Protein AF-A0A3L7WW78-F1 (afdb_monomer_lite)

Radius of gyration: 14.09 Å; chains: 1; bounding box: 34×33×28 Å

Sequence (96 aa):
MGAPENVPSSDAGYFFSAEVGSTRTWTAGALAFLPSQNPLTGELVSNSSQMLIALVAPPAEATAQLGFFGEVVEGIDVLNSLVNGDTIVEVRVVVE

Foldseek 3Di:
DQAPVPDPPDAPPDKDFFDADDPDFFFQQWKWFDFDADPVPRHGDTGGRHMDGHRGGDDNCVRRPTRTDDGDPPDSVVVVVDDPPDDDPDDDDDDD

Structure (mmCIF, N/CA/C/O backbone):
data_AF-A0A3L7WW78-F1
#
_entry.id   AF-A0A3L7WW78-F1
#
loop_
_atom_site.group_PDB
_atom_site.id
_atom_site.type_symbol
_atom_site.label_atom_id
_atom_site.label_alt_id
_atom_site.label_comp_id
_atom_site.label_asym_id
_atom_site.label_entity_id
_atom_site.label_seq_id
_atom_site.pdbx_PDB_ins_code
_atom_site.Cartn_x
_atom_site.Cartn_y
_atom_site.Cartn_z
_atom_site.occupancy
_atom_site.B_iso_or_equiv
_atom_site.auth_seq_id
_atom_site.auth_comp_id
_atom_site.auth_asym_id
_atom_site.auth_atom_id
_atom_site.pdbx_PDB_model_num
ATOM 1 N N . MET A 1 1 ? 6.379 -6.940 0.623 1.00 58.62 1 MET A N 1
ATOM 2 C CA . MET A 1 1 ? 6.381 -5.585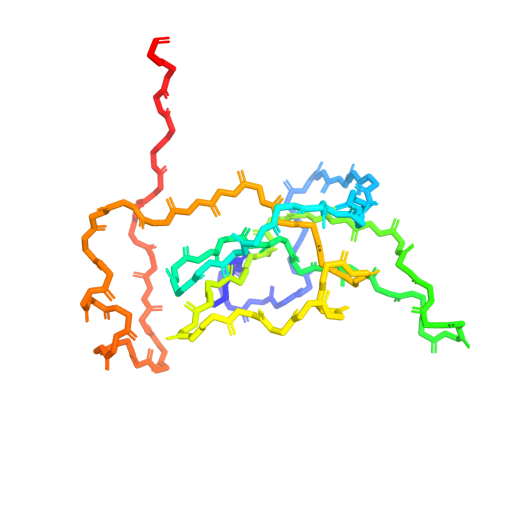 0.018 1.00 58.62 1 MET A CA 1
ATOM 3 C C . MET A 1 1 ? 6.140 -5.713 -1.479 1.00 58.62 1 MET A C 1
ATOM 5 O O . MET A 1 1 ? 6.531 -6.732 -2.031 1.00 58.62 1 MET A O 1
ATOM 9 N N . GLY A 1 2 ? 5.534 -4.715 -2.131 1.00 62.34 2 GLY A N 1
ATOM 10 C CA . GLY A 1 2 ? 5.329 -4.675 -3.594 1.00 62.34 2 GLY A CA 1
ATOM 11 C C . GLY A 1 2 ? 6.619 -4.421 -4.388 1.00 62.34 2 GLY A C 1
ATOM 12 O O . GLY A 1 2 ? 6.693 -3.473 -5.165 1.00 62.34 2 GLY A O 1
ATOM 13 N N . ALA A 1 3 ? 7.652 -5.220 -4.124 1.00 71.75 3 ALA A N 1
ATOM 14 C CA . ALA A 1 3 ? 8.996 -5.091 -4.664 1.00 71.75 3 ALA A CA 1
ATOM 15 C C . ALA A 1 3 ? 9.378 -6.406 -5.369 1.00 71.75 3 ALA A C 1
ATOM 17 O O . ALA A 1 3 ? 9.458 -7.439 -4.693 1.00 71.75 3 ALA A O 1
ATOM 18 N N . PRO A 1 4 ? 9.602 -6.401 -6.697 1.00 69.94 4 PRO A N 1
ATOM 19 C CA . PRO A 1 4 ? 10.071 -7.580 -7.421 1.00 69.94 4 PRO A CA 1
ATOM 20 C C . PRO A 1 4 ? 11.324 -8.176 -6.769 1.00 69.94 4 PRO A C 1
ATOM 22 O O . PRO A 1 4 ? 12.224 -7.434 -6.370 1.00 69.94 4 PRO A O 1
ATOM 25 N N . GLU A 1 5 ? 11.349 -9.505 -6.624 1.00 70.06 5 GLU A N 1
ATOM 26 C CA . GLU A 1 5 ? 12.458 -10.278 -6.028 1.00 70.06 5 GLU A CA 1
ATOM 27 C C . GLU A 1 5 ? 12.874 -9.829 -4.614 1.00 70.06 5 GLU A C 1
ATOM 29 O O . GLU A 1 5 ? 13.984 -10.104 -4.164 1.00 70.06 5 GLU A O 1
ATOM 34 N N . ASN A 1 6 ? 11.974 -9.149 -3.891 1.00 67.88 6 ASN A N 1
ATOM 35 C CA . ASN A 1 6 ? 12.243 -8.562 -2.579 1.00 67.88 6 ASN A CA 1
ATOM 36 C C . ASN A 1 6 ? 13.381 -7.521 -2.594 1.00 67.88 6 ASN A C 1
ATOM 38 O O . ASN A 1 6 ? 14.091 -7.354 -1.603 1.00 67.88 6 ASN A O 1
ATOM 42 N N . VAL A 1 7 ? 13.548 -6.809 -3.714 1.00 79.38 7 VAL A N 1
ATOM 43 C CA . VAL A 1 7 ? 14.522 -5.722 -3.873 1.00 79.38 7 VAL A CA 1
ATOM 44 C C . VAL A 1 7 ? 13.790 -4.376 -3.765 1.00 79.38 7 VAL A C 1
ATOM 46 O O . VAL A 1 7 ? 13.136 -3.954 -4.720 1.00 79.38 7 VAL A O 1
ATOM 49 N N . PRO A 1 8 ? 13.879 -3.656 -2.627 1.00 74.62 8 PRO A N 1
ATOM 50 C CA . PRO A 1 8 ? 13.132 -2.412 -2.407 1.00 74.62 8 PRO A CA 1
ATOM 51 C C . PRO A 1 8 ? 13.500 -1.272 -3.365 1.00 74.62 8 PRO A C 1
ATOM 53 O O . PRO A 1 8 ? 12.769 -0.294 -3.460 1.00 74.62 8 PRO A O 1
ATOM 56 N N . SER A 1 9 ? 14.638 -1.375 -4.048 1.00 75.44 9 SER A N 1
ATOM 57 C CA . SER A 1 9 ? 15.101 -0.407 -5.043 1.00 75.44 9 SER A CA 1
ATOM 58 C C . SER A 1 9 ? 14.662 -0.736 -6.470 1.00 75.44 9 SER A C 1
ATOM 60 O O . SER A 1 9 ? 15.060 -0.028 -7.390 1.00 75.44 9 SER A O 1
ATOM 62 N N . SER A 1 10 ? 13.916 -1.824 -6.681 1.00 76.06 10 SER A N 1
ATOM 63 C CA . SER A 1 10 ? 13.427 -2.194 -8.008 1.00 76.06 10 SER A CA 1
ATOM 64 C C . SER A 1 10 ? 12.477 -1.130 -8.547 1.00 76.06 10 SER A C 1
ATOM 66 O O . SER A 1 10 ? 11.521 -0.741 -7.875 1.00 76.06 10 SER A O 1
ATOM 68 N N . ASP A 1 11 ? 12.750 -0.685 -9.770 1.00 73.69 11 ASP A N 1
ATOM 69 C CA . ASP A 1 11 ? 11.952 0.310 -10.477 1.00 73.69 11 ASP A CA 1
ATOM 70 C C . ASP A 1 11 ? 10.841 -0.381 -11.276 1.00 73.69 11 ASP A C 1
ATOM 72 O O . ASP A 1 11 ? 11.097 -1.284 -12.074 1.00 73.69 11 ASP A O 1
ATOM 76 N N . ALA A 1 12 ? 9.601 0.055 -11.063 1.00 79.94 12 ALA A N 1
ATOM 77 C CA . ALA A 1 12 ? 8.442 -0.417 -11.812 1.00 79.94 12 ALA A CA 1
ATOM 78 C C . ALA A 1 12 ? 8.368 0.172 -13.236 1.00 79.94 12 ALA A C 1
ATOM 80 O O . ALA A 1 12 ? 7.519 -0.235 -14.029 1.00 79.94 12 ALA A O 1
ATOM 81 N N . GLY A 1 13 ? 9.235 1.138 -13.560 1.00 83.69 13 GLY A N 1
ATOM 82 C CA . GLY A 1 13 ? 9.268 1.862 -14.829 1.00 83.69 13 GLY A CA 1
ATOM 83 C C . GLY A 1 13 ? 8.340 3.077 -14.865 1.00 83.69 13 GLY A C 1
ATOM 84 O O . GLY A 1 13 ? 8.152 3.673 -15.925 1.00 83.69 13 GLY A O 1
ATOM 85 N N . TYR A 1 14 ? 7.744 3.447 -13.728 1.00 82.94 14 TYR A N 1
ATOM 86 C CA . TYR A 1 14 ? 6.876 4.611 -13.605 1.00 82.94 14 TYR A CA 1
ATOM 87 C C . TYR A 1 14 ? 6.942 5.233 -12.209 1.00 82.94 14 TYR A C 1
ATOM 89 O O . TYR A 1 14 ? 7.088 4.553 -11.188 1.00 82.94 14 TYR A O 1
ATOM 97 N N . PHE A 1 15 ? 6.758 6.551 -12.198 1.00 88.00 15 PHE A N 1
ATOM 98 C CA . PHE A 1 15 ? 6.616 7.369 -11.004 1.00 88.00 15 PHE A CA 1
ATOM 99 C C . PHE A 1 15 ? 5.467 8.347 -11.200 1.00 88.00 15 PHE A C 1
ATOM 101 O O . PHE A 1 15 ? 5.231 8.831 -12.308 1.00 88.00 15 PHE A O 1
ATOM 108 N N . PHE A 1 16 ? 4.775 8.661 -10.116 1.00 88.31 16 PHE A N 1
ATOM 109 C CA . PHE A 1 16 ? 3.710 9.658 -10.102 1.00 88.31 16 PHE A CA 1
ATOM 110 C C . PHE A 1 16 ? 3.741 10.439 -8.790 1.00 88.31 16 PHE A C 1
ATOM 112 O O . PHE A 1 16 ? 4.345 10.000 -7.810 1.00 88.31 16 PHE A O 1
ATOM 119 N N . SER A 1 17 ? 3.138 11.625 -8.783 1.00 87.94 17 SER A N 1
ATOM 120 C CA . SER A 1 17 ? 3.105 12.485 -7.600 1.00 87.94 17 SER A CA 1
ATOM 121 C C . SER A 1 17 ? 2.364 11.816 -6.443 1.00 87.94 17 SER A C 1
ATOM 123 O O . SER A 1 17 ? 1.389 11.095 -6.649 1.00 87.94 17 SER A O 1
ATOM 125 N N . ALA A 1 18 ? 2.822 12.067 -5.217 1.00 84.50 18 ALA A N 1
ATOM 126 C CA . ALA A 1 18 ? 2.128 11.590 -4.031 1.00 84.50 18 ALA A CA 1
ATOM 127 C C . ALA A 1 18 ? 0.815 12.362 -3.825 1.00 84.50 18 ALA A C 1
ATOM 129 O O . ALA A 1 18 ? 0.826 13.576 -3.622 1.00 84.50 18 ALA A O 1
ATOM 130 N N . GLU A 1 19 ? -0.313 11.656 -3.863 1.00 87.19 19 GLU A N 1
ATOM 131 C CA . GLU A 1 19 ? -1.639 12.219 -3.598 1.00 87.19 19 GLU A CA 1
ATOM 132 C C . GLU A 1 19 ? -1.991 12.021 -2.123 1.00 87.19 19 GLU A C 1
ATOM 134 O O . GLU A 1 19 ? -2.356 10.926 -1.717 1.00 87.19 19 GLU A O 1
ATOM 139 N N . VAL A 1 20 ? -1.857 13.066 -1.306 1.00 90.62 20 VAL A N 1
ATOM 140 C CA . VAL A 1 20 ? -2.115 13.025 0.145 1.00 90.62 20 VAL A CA 1
ATOM 141 C C . VAL A 1 20 ? -3.247 13.972 0.546 1.00 90.62 20 VAL A C 1
ATOM 143 O O . VAL A 1 20 ? -3.717 14.784 -0.246 1.00 90.62 20 VAL A O 1
ATOM 146 N N . GLY A 1 21 ? -3.685 13.881 1.798 1.00 90.25 21 GLY A N 1
ATOM 147 C CA . GLY A 1 21 ? -4.706 14.750 2.380 1.00 90.25 21 GLY A CA 1
ATOM 148 C C . GLY A 1 21 ? -6.134 14.253 2.175 1.00 90.25 21 GLY A C 1
ATOM 149 O O . GLY A 1 21 ? -7.070 15.051 2.193 1.00 90.25 21 GLY A O 1
ATOM 150 N N . SER A 1 22 ? -6.322 12.944 1.979 1.00 89.62 22 SER A N 1
ATOM 151 C CA . SER A 1 22 ? -7.661 12.355 1.917 1.00 89.62 22 SER A CA 1
ATOM 152 C C . SER A 1 22 ? -8.461 12.686 3.183 1.00 89.62 22 SER A C 1
ATOM 154 O O . SER A 1 22 ? -7.980 12.500 4.301 1.00 89.62 22 SER A O 1
ATOM 156 N N . THR A 1 23 ? -9.697 13.156 3.001 1.00 91.06 23 THR A N 1
ATOM 157 C CA . THR A 1 23 ? -10.651 13.442 4.087 1.00 91.06 23 THR A CA 1
ATOM 158 C C . THR A 1 23 ? -11.495 12.226 4.468 1.00 91.06 23 THR A C 1
ATOM 160 O O . THR A 1 23 ? -12.302 12.298 5.395 1.00 91.06 23 THR A O 1
ATOM 163 N N . ARG A 1 24 ? -11.331 11.103 3.756 1.00 91.00 24 ARG A N 1
ATOM 164 C CA . ARG A 1 24 ? -11.999 9.838 4.068 1.00 91.00 24 ARG A CA 1
ATOM 165 C C . ARG A 1 24 ? -11.410 9.244 5.345 1.00 91.00 24 ARG A C 1
ATOM 167 O O . ARG A 1 24 ? -10.194 9.147 5.489 1.00 91.00 24 ARG A O 1
ATOM 174 N N . THR A 1 25 ? -12.282 8.766 6.229 1.00 92.62 25 THR A N 1
ATOM 175 C CA . THR A 1 25 ? -11.879 7.899 7.339 1.00 92.62 25 THR A CA 1
ATOM 176 C C . THR A 1 25 ? -11.620 6.494 6.808 1.00 92.62 25 THR A C 1
ATOM 178 O O . THR A 1 25 ? -12.535 5.839 6.309 1.00 92.62 25 THR A O 1
ATOM 181 N N . TRP A 1 26 ? -10.374 6.043 6.904 1.00 94.81 26 TRP A N 1
ATOM 182 C CA . TRP A 1 26 ? -9.943 4.721 6.455 1.00 94.81 26 TRP A CA 1
ATOM 183 C C . TRP A 1 26 ? -10.070 3.682 7.570 1.00 94.81 26 TRP A C 1
ATOM 185 O O . TRP A 1 26 ? -9.934 4.010 8.750 1.00 94.81 26 TRP A O 1
ATOM 195 N N . THR A 1 27 ? -10.312 2.423 7.202 1.00 95.25 27 THR A N 1
ATOM 196 C CA . THR A 1 27 ? -10.405 1.310 8.156 1.00 95.25 27 THR A CA 1
ATOM 197 C C . THR A 1 27 ? -9.277 0.292 7.948 1.00 95.25 27 THR A C 1
ATOM 199 O O . THR A 1 27 ? -8.358 0.520 7.155 1.00 95.25 27 THR A O 1
ATOM 202 N N . ALA A 1 28 ? -9.281 -0.800 8.718 1.00 94.81 28 ALA A N 1
ATOM 203 C CA . ALA A 1 28 ? -8.357 -1.904 8.475 1.00 94.81 28 ALA A CA 1
ATOM 204 C C . ALA A 1 28 ? -8.586 -2.469 7.061 1.00 94.81 28 ALA A C 1
ATOM 206 O O . ALA A 1 28 ? -9.714 -2.543 6.592 1.00 94.81 28 ALA A O 1
ATOM 207 N N . GLY A 1 29 ? -7.512 -2.852 6.376 1.00 95.19 29 GLY A N 1
ATOM 208 C CA . GLY A 1 29 ? -7.545 -3.237 4.966 1.00 95.19 29 GLY A CA 1
ATOM 209 C C . GLY A 1 29 ? -7.399 -2.066 3.990 1.00 95.19 29 GLY A C 1
ATOM 210 O O . GLY A 1 29 ? -7.395 -2.292 2.783 1.00 95.19 29 GLY A O 1
ATOM 211 N N . ALA A 1 30 ? -7.240 -0.826 4.466 1.00 96.44 30 ALA A N 1
ATOM 212 C CA . ALA A 1 30 ? -6.928 0.302 3.592 1.00 96.44 30 ALA A CA 1
ATOM 213 C C . ALA A 1 30 ? -5.588 0.101 2.862 1.00 96.44 30 ALA A C 1
ATOM 215 O O . ALA A 1 30 ? -4.593 -0.316 3.462 1.00 96.44 30 ALA A O 1
ATOM 216 N N . LEU A 1 31 ? -5.575 0.428 1.570 1.00 95.19 31 LEU A N 1
ATOM 217 C CA . LEU A 1 31 ? -4.427 0.329 0.677 1.00 95.19 31 LEU A CA 1
ATOM 218 C C . LEU A 1 31 ? -3.831 1.713 0.440 1.00 95.19 31 LEU A C 1
ATOM 220 O O . LEU A 1 31 ? -4.552 2.646 0.077 1.00 95.19 31 LEU A O 1
ATOM 224 N N . ALA A 1 32 ? -2.516 1.830 0.604 1.00 94.81 32 ALA A N 1
ATOM 225 C CA . ALA A 1 32 ? -1.775 3.055 0.326 1.00 94.81 32 ALA A CA 1
ATOM 226 C C . ALA A 1 32 ? -0.491 2.775 -0.448 1.00 94.81 32 ALA A C 1
ATOM 228 O O . ALA A 1 32 ? 0.105 1.709 -0.301 1.00 94.81 32 ALA A O 1
ATOM 229 N N . PHE A 1 33 ? -0.034 3.739 -1.240 1.00 91.81 33 PHE A N 1
ATOM 230 C CA . PHE A 1 33 ? 1.319 3.694 -1.791 1.00 91.81 33 PHE A CA 1
ATOM 231 C C . PHE A 1 33 ? 2.354 4.015 -0.711 1.00 91.81 33 PHE A C 1
ATOM 233 O O . PHE A 1 33 ? 2.094 4.818 0.186 1.00 91.81 33 PHE A O 1
ATOM 240 N N . LEU A 1 34 ? 3.532 3.396 -0.809 1.00 89.06 34 LEU A N 1
ATOM 241 C CA . LEU A 1 34 ? 4.703 3.783 -0.031 1.00 89.06 34 LEU A CA 1
ATOM 242 C C . LEU A 1 34 ? 5.486 4.844 -0.825 1.00 89.06 34 LEU A C 1
ATOM 244 O O . LEU A 1 34 ? 6.101 4.495 -1.838 1.00 89.06 34 LEU A O 1
ATOM 248 N N . PRO A 1 35 ? 5.467 6.122 -0.407 1.00 88.44 35 PRO A N 1
ATOM 249 C CA . PRO A 1 35 ? 6.140 7.177 -1.146 1.00 88.44 35 PRO A CA 1
ATOM 250 C C . PRO A 1 35 ? 7.656 7.124 -0.956 1.00 88.44 35 PRO A C 1
ATOM 252 O O . PRO A 1 35 ? 8.168 6.846 0.130 1.00 88.44 35 PRO A O 1
ATOM 255 N N . SER A 1 36 ? 8.377 7.499 -2.008 1.00 85.69 36 SER A N 1
ATOM 256 C CA . SER A 1 36 ? 9.750 7.972 -1.903 1.00 85.69 36 SER A CA 1
ATOM 257 C C . SER A 1 36 ? 9.769 9.339 -1.222 1.00 85.69 36 SER A C 1
ATOM 259 O O . SER A 1 36 ? 8.943 10.209 -1.515 1.00 85.69 36 SER A O 1
ATOM 261 N N . GLN A 1 37 ? 10.731 9.532 -0.325 1.00 85.19 37 GLN A N 1
ATOM 262 C CA . GLN A 1 37 ? 10.947 10.787 0.383 1.00 85.19 37 GLN A CA 1
ATOM 263 C C . GLN A 1 37 ? 12.312 11.356 0.029 1.00 85.19 37 GLN A C 1
ATOM 265 O O . GLN A 1 37 ? 13.290 10.620 -0.119 1.00 85.19 37 GLN A O 1
ATOM 270 N N . ASN A 1 38 ? 12.391 12.680 -0.061 1.00 81.31 38 ASN A N 1
ATOM 271 C CA . ASN A 1 38 ? 13.665 13.362 -0.154 1.00 81.31 38 ASN A CA 1
ATOM 272 C C . ASN A 1 38 ? 14.415 13.139 1.170 1.00 81.31 38 ASN A C 1
ATOM 274 O O . ASN A 1 38 ? 13.936 13.580 2.214 1.00 81.31 38 ASN A O 1
ATOM 278 N N . PRO A 1 39 ? 15.594 12.499 1.162 1.00 78.88 39 PRO A N 1
ATOM 279 C CA . PRO A 1 39 ? 16.290 12.146 2.396 1.00 78.88 39 PRO A CA 1
ATOM 280 C C . PRO A 1 39 ? 16.789 13.365 3.189 1.00 78.88 39 PRO A C 1
ATOM 282 O O . PRO A 1 39 ? 17.124 13.225 4.361 1.00 78.88 39 PRO A O 1
ATOM 285 N N . LEU A 1 40 ? 16.864 14.548 2.566 1.00 83.25 40 LEU A N 1
ATOM 286 C CA . LEU A 1 40 ? 17.329 15.780 3.206 1.00 83.25 40 LEU A CA 1
ATOM 287 C C . LEU A 1 40 ? 16.188 16.610 3.801 1.00 83.25 40 LEU A C 1
ATOM 289 O O . LEU A 1 40 ? 16.381 17.242 4.837 1.00 83.25 40 LEU A O 1
ATOM 293 N N . THR A 1 41 ? 15.024 16.638 3.146 1.00 85.69 41 THR A N 1
ATOM 294 C CA . THR A 1 41 ? 13.885 17.482 3.556 1.00 85.69 41 THR A CA 1
ATOM 295 C C . THR A 1 41 ? 12.738 16.687 4.177 1.00 85.69 41 THR A C 1
ATOM 297 O O . THR A 1 41 ? 11.890 17.272 4.842 1.00 85.69 41 THR A O 1
ATOM 300 N N . GLY A 1 42 ? 12.700 15.365 3.978 1.00 79.81 42 GLY A N 1
ATOM 301 C CA . GLY A 1 42 ? 11.579 14.501 4.359 1.00 79.81 42 GLY A CA 1
ATOM 302 C C . GLY A 1 42 ? 10.329 14.700 3.497 1.00 79.81 42 GLY A C 1
ATOM 303 O O . GLY A 1 42 ? 9.306 14.065 3.740 1.00 79.81 42 GLY A O 1
ATOM 304 N N . GLU A 1 43 ? 10.388 15.577 2.492 1.00 83.56 43 GLU A N 1
ATOM 305 C CA . GLU A 1 43 ? 9.258 15.845 1.608 1.00 83.56 43 GLU A CA 1
ATOM 306 C C . GLU A 1 43 ? 8.947 14.627 0.741 1.00 83.56 43 GLU A C 1
ATOM 308 O O . GLU A 1 43 ? 9.851 13.941 0.252 1.00 83.56 43 GLU A O 1
ATOM 313 N N . LEU A 1 44 ? 7.656 14.378 0.526 1.00 84.19 44 LEU A N 1
ATOM 314 C CA . LEU A 1 44 ? 7.191 13.335 -0.380 1.00 84.19 44 LEU A CA 1
ATOM 315 C C . LEU A 1 44 ? 7.564 13.708 -1.816 1.00 84.19 44 LEU A C 1
ATOM 317 O O . LEU A 1 44 ? 7.238 14.797 -2.285 1.00 84.19 44 LEU A O 1
ATOM 321 N N . VAL A 1 45 ? 8.231 12.795 -2.518 1.00 81.69 45 VAL A N 1
ATOM 322 C CA . VAL A 1 45 ? 8.709 13.023 -3.888 1.00 81.69 45 VAL A CA 1
ATOM 323 C C . VAL A 1 45 ? 7.778 12.355 -4.889 1.00 81.69 45 VAL A C 1
ATOM 325 O O . VAL A 1 45 ? 7.235 13.011 -5.778 1.00 81.69 45 VAL A O 1
ATOM 328 N N . SER A 1 46 ? 7.591 11.044 -4.758 1.00 82.81 46 SER A N 1
ATOM 329 C CA . SER A 1 46 ? 6.848 10.245 -5.730 1.00 82.81 46 SER A CA 1
ATOM 330 C C . SER A 1 46 ? 6.371 8.925 -5.140 1.00 82.81 46 SER A C 1
ATOM 332 O O . SER A 1 46 ? 6.915 8.435 -4.156 1.00 82.81 46 SER A O 1
ATOM 334 N N . ASN A 1 47 ? 5.374 8.329 -5.780 1.00 84.56 47 ASN A N 1
ATOM 335 C CA . ASN A 1 47 ? 4.957 6.948 -5.581 1.00 84.56 47 ASN A CA 1
ATOM 336 C C . ASN A 1 47 ? 5.411 6.077 -6.763 1.00 84.56 47 ASN A C 1
ATOM 338 O O . ASN A 1 47 ? 5.721 6.583 -7.845 1.00 84.56 47 ASN A O 1
ATOM 342 N N . SER A 1 48 ? 5.414 4.759 -6.551 1.00 87.88 48 SER A N 1
ATOM 343 C CA . SER A 1 48 ? 5.633 3.738 -7.586 1.00 87.88 48 SER A CA 1
ATOM 344 C C . SER A 1 48 ? 4.823 2.472 -7.239 1.00 87.88 48 SER A C 1
ATOM 346 O O . SER A 1 48 ? 3.695 2.591 -6.766 1.00 87.88 48 SER A O 1
ATOM 348 N N . SER A 1 49 ? 5.346 1.261 -7.453 1.00 86.3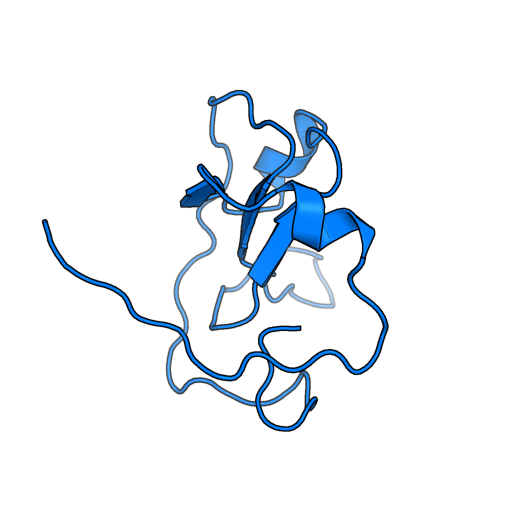8 49 SER A N 1
ATOM 349 C CA . SER A 1 49 ? 4.608 -0.000 -7.247 1.00 86.38 49 SER A CA 1
ATOM 350 C C . SER A 1 49 ? 4.509 -0.483 -5.797 1.00 86.38 49 SER A C 1
ATOM 352 O O . SER A 1 49 ? 3.793 -1.446 -5.519 1.00 86.38 49 SER A O 1
ATOM 354 N N . GLN A 1 50 ? 5.253 0.114 -4.863 1.00 88.00 50 GLN A N 1
ATOM 355 C CA . GLN A 1 50 ? 5.249 -0.345 -3.476 1.00 88.00 50 GLN A CA 1
ATOM 356 C C . GLN A 1 50 ? 3.990 0.122 -2.753 1.00 88.00 50 GLN A C 1
ATOM 358 O O . GLN A 1 50 ? 3.649 1.303 -2.766 1.00 88.00 50 GLN A O 1
ATOM 363 N N . MET A 1 51 ? 3.319 -0.825 -2.099 1.00 89.69 51 MET A N 1
ATOM 364 C CA . MET A 1 51 ? 2.053 -0.600 -1.408 1.00 89.69 51 MET A CA 1
ATOM 365 C C . MET A 1 51 ? 2.107 -1.122 0.027 1.00 89.69 51 MET A C 1
ATOM 367 O O . MET A 1 51 ? 2.834 -2.071 0.341 1.00 89.69 51 MET A O 1
ATOM 371 N N . LEU A 1 52 ? 1.289 -0.508 0.871 1.00 92.12 52 LEU A N 1
ATOM 372 C CA . LEU A 1 52 ? 0.992 -0.886 2.242 1.00 92.12 52 LEU A CA 1
ATOM 373 C C . LEU A 1 52 ? -0.466 -1.340 2.332 1.00 92.12 52 LEU A C 1
ATOM 375 O O . LEU A 1 52 ? -1.333 -0.787 1.653 1.00 92.12 52 LEU A O 1
ATOM 379 N N . ILE A 1 53 ? -0.724 -2.307 3.211 1.00 94.12 53 ILE A N 1
ATOM 380 C CA . ILE A 1 53 ? -2.073 -2.710 3.618 1.00 94.12 53 ILE A CA 1
ATOM 381 C C . ILE A 1 53 ? -2.181 -2.479 5.122 1.00 94.12 53 ILE A C 1
ATOM 383 O O . ILE A 1 53 ? -1.346 -2.961 5.889 1.00 94.12 53 ILE A O 1
ATOM 387 N N . ALA A 1 54 ? -3.178 -1.712 5.550 1.00 94.06 54 ALA A N 1
ATOM 388 C CA . ALA A 1 54 ? -3.347 -1.358 6.950 1.00 94.06 54 ALA A CA 1
ATOM 389 C C . ALA A 1 54 ? -3.890 -2.549 7.760 1.00 94.06 54 ALA A C 1
ATOM 391 O O . ALA A 1 54 ? -4.988 -3.028 7.499 1.00 94.06 54 ALA A O 1
ATOM 392 N N . LEU A 1 55 ? -3.154 -3.015 8.773 1.00 92.38 55 LEU A N 1
ATOM 393 C CA . LEU A 1 55 ? -3.623 -4.086 9.674 1.00 92.38 55 LEU A CA 1
ATOM 394 C C . LEU A 1 55 ? -4.665 -3.596 10.693 1.00 92.38 55 LEU A C 1
ATOM 396 O O . LEU A 1 55 ? -5.443 -4.375 11.233 1.00 92.38 55 LEU A O 1
ATOM 400 N N . VAL A 1 56 ? -4.673 -2.292 10.957 1.00 92.94 56 VAL A N 1
ATOM 401 C CA . VAL A 1 56 ? -5.610 -1.592 11.841 1.00 92.94 56 VAL A CA 1
ATOM 402 C C . VAL A 1 56 ? -6.061 -0.305 11.157 1.00 92.94 56 VAL A C 1
ATOM 404 O O . VAL A 1 56 ? -5.428 0.124 10.193 1.00 92.94 56 VAL A O 1
ATOM 407 N N . ALA A 1 57 ? -7.127 0.326 11.654 1.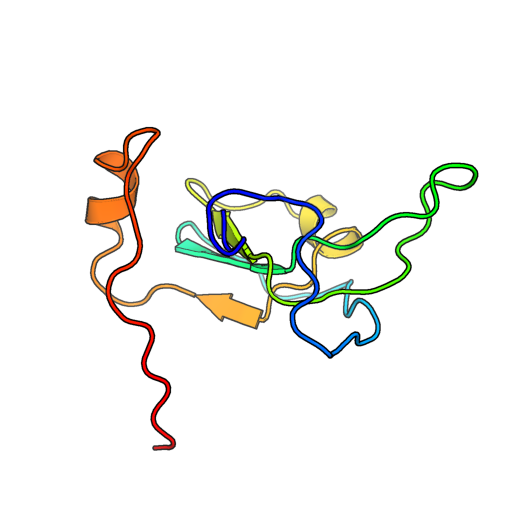00 94.88 57 ALA A N 1
ATOM 408 C CA . ALA A 1 57 ? -7.555 1.628 11.147 1.00 94.88 57 ALA A CA 1
ATOM 409 C C . ALA A 1 57 ? -6.390 2.642 11.217 1.00 94.88 57 ALA A C 1
ATOM 411 O O . ALA A 1 57 ? -5.844 2.850 12.308 1.00 94.88 57 ALA A O 1
ATOM 412 N N . PRO A 1 58 ? -5.985 3.255 10.087 1.00 94.69 58 PRO A N 1
ATOM 413 C CA . PRO A 1 58 ? -4.934 4.260 10.092 1.00 94.69 58 PRO A CA 1
ATOM 414 C C . PRO A 1 58 ? -5.336 5.474 10.940 1.00 94.69 58 PRO A C 1
ATOM 416 O O . PRO A 1 58 ? -6.492 5.904 10.879 1.00 94.69 58 PRO A O 1
ATOM 419 N N . PRO A 1 59 ? -4.404 6.064 11.706 1.00 93.50 59 PRO A N 1
ATOM 420 C CA . PRO A 1 59 ? -4.660 7.332 12.374 1.00 93.50 59 PRO A CA 1
ATOM 421 C C . PRO A 1 59 ? -4.890 8.437 11.332 1.00 93.50 59 PRO A C 1
ATOM 423 O O . PRO A 1 59 ? -4.372 8.364 10.215 1.00 93.50 59 PRO A O 1
ATOM 426 N N . ALA A 1 60 ? -5.659 9.469 11.686 1.00 89.38 60 ALA A N 1
ATOM 427 C CA . ALA A 1 60 ? -6.040 10.529 10.750 1.00 89.38 60 ALA A CA 1
ATOM 428 C C . ALA A 1 60 ? -4.818 11.250 10.154 1.00 89.38 60 ALA A C 1
ATOM 430 O O . ALA A 1 60 ? -4.824 11.634 8.990 1.00 89.38 60 ALA A O 1
ATOM 431 N N . GLU A 1 61 ? -3.737 11.368 10.922 1.00 91.44 61 GLU A N 1
ATOM 432 C CA . GLU A 1 61 ? -2.484 11.997 10.513 1.00 91.44 61 GLU A CA 1
ATOM 433 C C . GLU A 1 61 ? -1.774 11.227 9.390 1.00 91.44 61 GLU A C 1
ATOM 435 O O . GLU A 1 61 ? -0.997 11.817 8.638 1.00 91.44 61 GLU A O 1
ATOM 440 N N . ALA A 1 62 ? -2.053 9.927 9.227 1.00 92.12 62 ALA A N 1
ATOM 441 C CA . ALA A 1 62 ? -1.454 9.120 8.168 1.00 92.12 62 ALA A CA 1
ATOM 442 C C . ALA A 1 62 ? -1.857 9.614 6.773 1.00 92.12 62 ALA A C 1
ATOM 444 O O . ALA A 1 62 ? -1.074 9.486 5.833 1.00 92.12 62 ALA A O 1
ATOM 445 N N . THR A 1 63 ? -3.039 10.225 6.622 1.00 91.44 63 THR A N 1
ATOM 446 C CA . THR A 1 63 ? -3.484 10.743 5.320 1.00 91.44 63 THR A CA 1
ATOM 447 C C . THR A 1 63 ? -2.648 11.929 4.854 1.00 91.44 63 THR A C 1
ATOM 449 O O . THR A 1 63 ? -2.597 12.174 3.657 1.00 91.44 63 THR A O 1
ATOM 452 N N . ALA A 1 64 ? -1.943 12.630 5.749 1.00 90.69 64 ALA A N 1
ATOM 453 C CA . ALA A 1 64 ? -1.016 13.698 5.374 1.00 90.69 64 ALA A CA 1
ATOM 454 C C . ALA A 1 64 ? 0.281 13.171 4.735 1.00 90.69 64 ALA A C 1
ATOM 456 O O . ALA A 1 64 ? 1.008 13.938 4.109 1.00 90.69 64 ALA A O 1
ATOM 457 N N . GLN A 1 65 ? 0.581 11.879 4.907 1.00 89.44 65 GLN A N 1
ATOM 458 C CA . GLN A 1 65 ? 1.845 11.271 4.483 1.00 89.44 65 GLN A CA 1
ATOM 459 C C . GLN A 1 65 ? 1.671 10.144 3.464 1.00 89.44 65 GLN A C 1
ATOM 461 O O . GLN A 1 65 ? 2.621 9.816 2.759 1.00 89.44 65 GLN A O 1
ATOM 466 N N . LEU A 1 66 ? 0.483 9.544 3.382 1.00 91.88 66 LEU A N 1
ATOM 467 C CA . LEU A 1 66 ? 0.210 8.383 2.544 1.00 91.88 66 LEU A CA 1
ATOM 468 C C . LEU A 1 66 ? -0.959 8.645 1.599 1.00 91.88 66 LEU A C 1
ATOM 470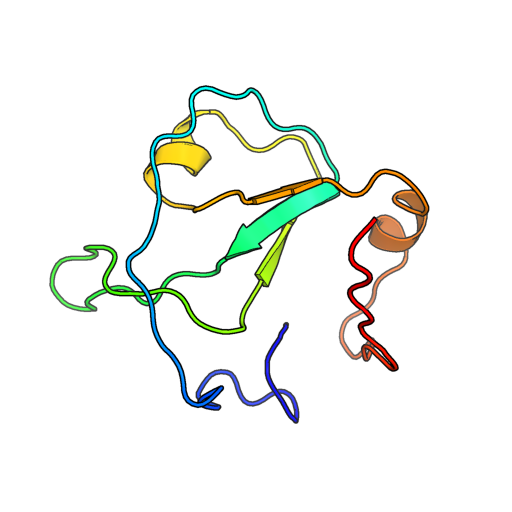 O O . LEU A 1 66 ? -2.014 9.141 2.004 1.00 91.88 66 LEU A O 1
ATOM 474 N N . GLY A 1 67 ? -0.770 8.246 0.342 1.00 92.12 67 GLY A N 1
ATOM 475 C CA . GLY A 1 67 ? -1.828 8.251 -0.658 1.00 92.12 67 GLY A CA 1
ATOM 476 C C . GLY A 1 67 ? -2.626 6.965 -0.620 1.00 92.12 67 GLY A C 1
ATOM 477 O O . GLY A 1 67 ? -2.225 5.962 -1.213 1.00 92.12 67 GLY A O 1
ATOM 478 N N . PHE A 1 68 ? -3.742 7.003 0.105 1.00 94.94 68 PHE A N 1
ATOM 479 C CA . PHE A 1 68 ? -4.705 5.911 0.159 1.00 94.94 68 PHE A CA 1
ATOM 480 C C . PHE A 1 68 ? -5.578 5.896 -1.096 1.00 94.94 68 PHE A C 1
ATOM 482 O O . PHE A 1 68 ? -6.146 6.924 -1.465 1.00 94.94 68 PHE A O 1
ATOM 489 N N . PHE A 1 69 ? -5.713 4.728 -1.722 1.00 93.25 69 PHE A N 1
ATOM 490 C CA . PHE A 1 69 ? -6.377 4.590 -3.025 1.00 93.25 69 PHE A CA 1
ATOM 491 C C . PHE A 1 69 ? -7.405 3.453 -3.087 1.00 93.25 69 PHE A C 1
ATOM 493 O O . PHE A 1 69 ? -8.156 3.361 -4.055 1.00 93.25 69 PHE A O 1
ATOM 500 N N . GLY A 1 70 ? -7.461 2.583 -2.078 1.00 93.94 70 GLY A N 1
ATOM 501 C CA . GLY A 1 70 ? -8.350 1.426 -2.089 1.00 93.94 70 GLY A CA 1
ATOM 502 C C . GLY A 1 70 ? -8.551 0.820 -0.708 1.00 93.94 70 GLY A C 1
ATOM 503 O O . GLY A 1 70 ? -7.941 1.243 0.273 1.00 93.94 70 GLY A O 1
ATOM 504 N N . GLU A 1 71 ? -9.425 -0.176 -0.635 1.00 95.12 71 GLU A N 1
ATOM 505 C CA . GLU A 1 71 ? -9.775 -0.877 0.597 1.00 95.12 71 GLU A CA 1
ATOM 506 C C . GLU A 1 71 ? -10.086 -2.338 0.267 1.00 95.12 71 GLU A C 1
ATOM 508 O O . GLU A 1 71 ? -10.744 -2.632 -0.732 1.00 95.12 71 GLU A O 1
ATOM 513 N N . VAL A 1 72 ? -9.579 -3.257 1.086 1.00 94.81 72 VAL A N 1
ATOM 514 C CA . VAL A 1 72 ? -9.889 -4.685 0.983 1.00 94.81 72 VAL A CA 1
ATOM 515 C C . VAL A 1 72 ? -11.346 -4.902 1.393 1.00 94.81 72 VAL A C 1
ATOM 517 O O . VAL A 1 72 ? -11.716 -4.629 2.531 1.00 94.81 72 VAL A O 1
ATOM 520 N N . VAL A 1 73 ? -12.165 -5.413 0.474 1.00 94.31 73 VAL A N 1
ATOM 521 C CA . VAL A 1 73 ? -13.591 -5.698 0.725 1.00 94.31 73 VAL A CA 1
ATOM 522 C C . VAL A 1 73 ? -13.852 -7.150 1.139 1.00 94.31 73 VAL A C 1
ATOM 524 O O . VAL A 1 73 ? -14.832 -7.423 1.824 1.00 94.31 73 VAL A O 1
ATOM 527 N N . GLU A 1 74 ? -12.960 -8.074 0.773 1.00 94.56 74 GLU A N 1
ATOM 528 C CA . GLU A 1 74 ? -13.047 -9.506 1.081 1.00 94.56 74 GLU A CA 1
ATOM 529 C C . GLU A 1 74 ? -11.654 -10.082 1.384 1.00 94.56 74 GLU A C 1
ATOM 531 O O . GLU A 1 74 ? -10.653 -9.615 0.841 1.00 94.56 74 GLU A O 1
ATOM 536 N N . GLY A 1 75 ? -11.578 -11.099 2.253 1.00 93.81 75 GLY A N 1
ATOM 537 C CA . GLY A 1 75 ? -10.318 -11.775 2.602 1.00 93.81 75 GLY A CA 1
ATOM 538 C C . GLY A 1 75 ? -9.413 -11.011 3.578 1.00 93.81 75 GLY A C 1
ATOM 539 O O . GLY A 1 75 ? -8.214 -11.278 3.650 1.00 93.81 75 GLY A O 1
ATOM 540 N N . ILE A 1 76 ? -9.953 -10.048 4.335 1.00 93.00 76 ILE A N 1
ATOM 541 C CA . ILE A 1 76 ? -9.185 -9.259 5.316 1.00 93.00 76 ILE A CA 1
ATOM 542 C C . ILE A 1 76 ? -8.570 -10.121 6.433 1.00 93.00 76 ILE A C 1
ATOM 544 O O . ILE A 1 76 ? -7.533 -9.782 6.997 1.00 93.00 76 ILE A O 1
ATOM 548 N N . ASP A 1 77 ? -9.183 -11.261 6.739 1.00 92.00 77 ASP A N 1
ATOM 549 C CA . ASP A 1 77 ? -8.712 -12.239 7.714 1.00 92.00 77 ASP A CA 1
ATOM 550 C C . ASP A 1 77 ? -7.349 -12.838 7.338 1.00 92.00 77 ASP A C 1
ATOM 552 O O . ASP A 1 77 ? -6.544 -13.118 8.232 1.00 92.00 77 ASP A O 1
ATOM 556 N N . VAL A 1 78 ? -7.038 -12.922 6.038 1.00 92.62 78 VAL A N 1
ATOM 557 C CA . VAL A 1 78 ? -5.734 -13.380 5.533 1.00 92.62 78 VAL A CA 1
ATOM 558 C C . VAL A 1 78 ? -4.601 -12.498 6.052 1.00 92.62 78 VAL A C 1
ATOM 560 O O . VAL A 1 78 ? -3.529 -13.017 6.367 1.00 92.62 78 VAL A O 1
ATOM 563 N N . LEU A 1 79 ? -4.835 -11.191 6.233 1.00 88.69 79 LEU A N 1
ATOM 564 C CA . LEU A 1 79 ? -3.809 -10.245 6.688 1.00 88.69 79 LEU A CA 1
ATOM 565 C C . LEU A 1 79 ? -3.206 -10.632 8.044 1.00 88.69 79 LEU A C 1
ATOM 567 O O . LEU A 1 79 ? -2.018 -10.416 8.266 1.00 88.69 79 LEU A O 1
ATOM 571 N N . ASN A 1 80 ? -3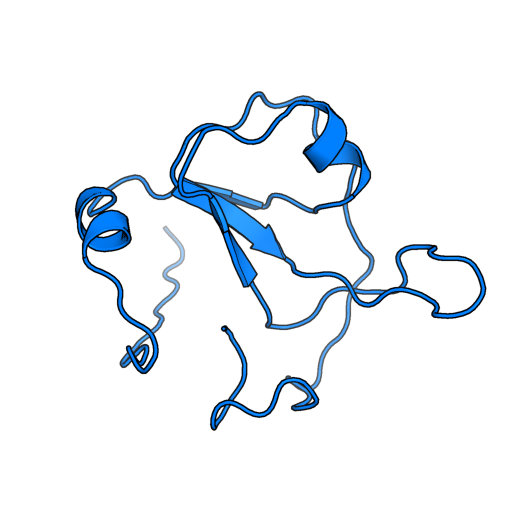.997 -11.247 8.929 1.00 88.25 80 ASN A N 1
ATOM 572 C CA . ASN A 1 80 ? -3.532 -11.679 10.251 1.00 88.25 80 ASN A CA 1
ATOM 573 C C . ASN A 1 80 ? -2.678 -12.954 10.206 1.00 88.25 80 ASN A C 1
ATOM 575 O O . ASN A 1 80 ? -1.997 -13.267 11.181 1.00 88.25 80 ASN A O 1
ATOM 579 N N . SER A 1 81 ? -2.731 -13.699 9.099 1.00 91.06 81 SER A N 1
ATOM 580 C CA . SER A 1 81 ? -1.934 -14.912 8.885 1.00 91.06 81 SER A CA 1
ATOM 581 C C . SER A 1 81 ? -0.656 -14.680 8.084 1.00 91.06 81 SER A C 1
ATOM 583 O O . SER A 1 81 ? 0.154 -15.600 7.994 1.00 91.06 81 SER A O 1
ATOM 585 N N . LEU A 1 82 ? -0.468 -13.477 7.525 1.00 90.56 82 LEU A N 1
ATOM 586 C CA . LEU A 1 82 ? 0.695 -13.178 6.697 1.00 90.56 82 LEU A CA 1
ATOM 587 C C . LEU A 1 82 ? 1.989 -13.273 7.507 1.00 90.56 82 LEU A C 1
ATOM 589 O O . LEU A 1 82 ? 2.130 -12.667 8.573 1.00 90.56 82 LEU A O 1
ATOM 593 N N . VAL A 1 83 ? 2.965 -13.990 6.961 1.00 91.56 83 VAL A N 1
ATOM 594 C CA . VAL A 1 83 ? 4.309 -14.125 7.520 1.00 91.56 83 VAL A CA 1
ATOM 595 C C . VAL A 1 83 ? 5.351 -13.495 6.604 1.00 91.56 83 VAL A C 1
ATOM 597 O O . VAL A 1 83 ? 5.154 -13.284 5.406 1.00 91.56 83 VAL A O 1
ATOM 600 N N . ASN A 1 84 ? 6.511 -13.176 7.177 1.00 85.81 84 ASN A N 1
ATOM 601 C CA . ASN A 1 84 ? 7.637 -12.716 6.376 1.00 85.81 84 ASN A CA 1
ATOM 602 C C . ASN A 1 84 ? 8.062 -13.829 5.400 1.00 85.81 84 ASN A C 1
ATOM 604 O O . ASN A 1 84 ? 8.325 -14.952 5.827 1.00 85.81 84 ASN A O 1
ATOM 608 N N . GLY A 1 85 ? 8.126 -13.504 4.109 1.00 84.19 85 GLY A N 1
ATOM 609 C CA . GLY A 1 85 ? 8.400 -14.453 3.026 1.00 84.19 85 GLY A CA 1
ATOM 610 C C . GLY A 1 85 ? 7.174 -14.822 2.191 1.00 84.19 85 GLY A C 1
ATOM 611 O O . GLY A 1 85 ? 7.344 -15.369 1.099 1.00 84.19 85 GLY A O 1
ATOM 612 N N . ASP A 1 86 ? 5.963 -14.473 2.637 1.00 88.31 86 ASP A N 1
ATOM 613 C CA . ASP A 1 86 ? 4.771 -14.647 1.810 1.00 88.31 86 ASP A CA 1
ATOM 614 C C . ASP A 1 86 ? 4.906 -13.873 0.498 1.00 88.31 86 ASP A C 1
ATOM 616 O O . ASP A 1 86 ? 5.312 -12.706 0.456 1.00 88.31 86 ASP A O 1
ATOM 620 N N . THR A 1 87 ? 4.586 -14.566 -0.592 1.00 88.50 87 THR A N 1
ATOM 621 C CA . THR A 1 87 ? 4.788 -14.081 -1.955 1.00 88.50 87 THR A CA 1
ATOM 622 C C . THR A 1 87 ? 3.448 -13.948 -2.658 1.00 88.50 87 THR A C 1
ATOM 624 O O . THR A 1 87 ? 2.628 -14.865 -2.654 1.00 88.50 87 THR A O 1
ATOM 627 N N . ILE A 1 88 ? 3.240 -12.800 -3.297 1.00 88.69 88 ILE A N 1
ATOM 628 C CA . ILE A 1 88 ? 2.084 -12.574 -4.160 1.00 88.69 88 ILE A CA 1
ATOM 629 C C . ILE A 1 88 ? 2.282 -13.382 -5.447 1.00 88.69 88 ILE A C 1
ATOM 631 O O . ILE A 1 88 ? 3.271 -13.185 -6.149 1.00 88.69 88 ILE A O 1
ATOM 635 N N . VAL A 1 89 ? 1.341 -14.277 -5.754 1.00 91.38 89 VAL A N 1
ATOM 636 C CA . VAL A 1 89 ? 1.385 -15.113 -6.968 1.00 91.38 89 VAL A CA 1
ATOM 637 C C . VAL A 1 89 ? 0.767 -14.396 -8.168 1.00 91.38 89 VAL A C 1
ATOM 639 O O . VAL A 1 89 ? 1.290 -14.481 -9.275 1.00 91.38 89 VAL A O 1
ATOM 642 N N . GLU A 1 90 ? -0.329 -13.666 -7.956 1.00 92.44 90 GLU A N 1
ATOM 643 C CA . GLU A 1 90 ? -1.039 -12.941 -9.008 1.00 92.44 90 GLU A CA 1
ATOM 644 C C . GLU A 1 90 ? -1.689 -11.675 -8.440 1.00 92.44 90 GLU A C 1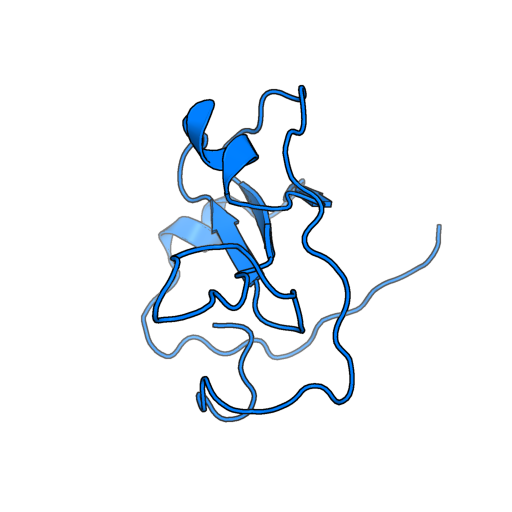
ATOM 646 O O . GLU A 1 90 ? -2.264 -11.694 -7.352 1.00 92.44 90 GLU A O 1
ATOM 651 N N . VAL A 1 91 ? -1.630 -10.583 -9.207 1.00 90.25 91 VAL A N 1
ATOM 652 C CA . VAL A 1 91 ? -2.492 -9.410 -9.032 1.00 90.25 91 VAL A CA 1
ATOM 653 C C . VAL A 1 91 ? -3.212 -9.183 -10.349 1.00 90.25 91 VAL A C 1
ATOM 655 O O . VAL A 1 91 ? -2.574 -9.033 -11.392 1.00 90.25 91 VAL A O 1
ATOM 658 N N . ARG A 1 92 ? -4.541 -9.142 -10.302 1.00 94.81 92 ARG A N 1
ATOM 659 C CA . ARG A 1 92 ? -5.385 -8.895 -11.467 1.00 94.81 92 ARG A CA 1
ATOM 660 C C . ARG A 1 92 ? -6.291 -7.709 -11.191 1.00 94.81 92 ARG A C 1
ATOM 662 O O . ARG A 1 92 ? -7.007 -7.696 -10.198 1.00 94.81 92 ARG A O 1
ATOM 669 N N . VAL A 1 93 ? -6.273 -6.744 -12.103 1.00 91.19 93 VAL A N 1
ATOM 670 C CA . VAL A 1 93 ? -7.208 -5.619 -12.117 1.00 91.19 93 VAL A CA 1
ATOM 671 C C . VAL A 1 93 ? -8.166 -5.837 -13.277 1.00 91.19 93 VAL A C 1
ATOM 673 O O . VAL A 1 93 ? -7.734 -6.062 -14.408 1.00 91.19 93 VAL A O 1
ATOM 676 N N . VAL A 1 94 ? -9.462 -5.802 -12.988 1.00 93.69 94 VAL A N 1
ATOM 677 C CA . VAL A 1 94 ? -10.532 -5.839 -13.988 1.00 93.69 94 VAL A CA 1
ATOM 678 C C . VAL A 1 94 ? -11.259 -4.503 -13.956 1.00 93.69 94 VAL A C 1
ATOM 680 O O . VAL A 1 94 ? -11.407 -3.905 -12.893 1.00 93.69 94 VAL A O 1
ATOM 683 N N . VAL A 1 95 ? -11.656 -4.013 -15.126 1.00 90.62 95 VAL A N 1
ATOM 684 C CA . VAL A 1 95 ? -12.528 -2.842 -15.224 1.00 90.62 95 VAL A CA 1
ATOM 685 C C . VAL A 1 95 ? -13.953 -3.371 -15.225 1.00 90.62 95 VAL A C 1
ATOM 687 O O . VAL A 1 95 ? -14.286 -4.186 -16.088 1.00 90.62 95 VAL A O 1
ATOM 690 N N . GLU A 1 96 ? -14.739 -2.955 -14.237 1.00 71.00 96 GLU A N 1
ATOM 691 C CA . GLU A 1 96 ? -16.187 -3.192 -14.204 1.00 71.00 96 GLU A CA 1
ATOM 692 C C . GLU A 1 96 ? -16.938 -2.211 -15.109 1.00 71.00 96 GLU A C 1
ATOM 694 O O . GLU A 1 96 ? -16.540 -1.021 -15.168 1.00 71.00 96 GLU A O 1
#

pLDDT: mean 87.53, std 7.7, range [58.62, 96.44]

Secondary structure (DSSP, 8-state):
---GGG-TT---S--B-------S---TTEEEE--EE-TTT--EEEB-S-EEE-SSPPPGGGGGT--EEEE--S-GGGGGG--TT-----------